Protein AF-A0A7C5RE25-F1 (afdb_monomer_lite)

pLDDT: mean 88.65, std 15.12, range [39.75, 98.5]

Secondary structure (DSSP, 8-state):
--HHHHHHHHHHHHHHHHHHHHHHHHHHHHHHHHHHHHHHHHHHHHHHHHHHHHHH---SSHHHHHHHHHHHHHH-HHHHHHHHHHHHHHHHHHHHHHHHHHHHHHHHHHHHHHHHHHHHHHHHHHHHHHHS---PPP-----

Organism: NCBI:txid1330700

Structure (mmCIF, N/CA/C/O backbone):
data_AF-A0A7C5RE25-F1
#
_entry.id   AF-A0A7C5RE25-F1
#
loop_
_atom_site.group_PDB
_atom_site.id
_atom_site.type_symbol
_atom_site.label_atom_id
_atom_site.label_alt_id
_atom_site.label_comp_id
_atom_site.label_asym_id
_atom_site.label_entity_id
_atom_site.label_seq_id
_atom_site.pdbx_PDB_ins_code
_atom_site.Cartn_x
_atom_site.Cartn_y
_atom_site.Cartn_z
_atom_site.occupancy
_atom_site.B_iso_or_equiv
_atom_site.auth_seq_id
_atom_site.auth_comp_id
_atom_site.auth_asym_id
_atom_site.auth_atom_id
_atom_site.pdbx_PDB_model_num
ATOM 1 N N . MET A 1 1 ? 18.188 -1.068 -45.415 1.00 51.19 1 MET A N 1
ATOM 2 C CA . MET A 1 1 ? 17.653 0.220 -44.913 1.00 51.19 1 MET A CA 1
ATOM 3 C C . MET A 1 1 ? 16.554 0.072 -43.853 1.00 51.19 1 MET A C 1
ATOM 5 O O . MET A 1 1 ? 16.177 1.077 -43.272 1.00 51.19 1 MET A O 1
ATOM 9 N N . THR A 1 2 ? 16.063 -1.136 -43.545 1.00 60.19 2 THR A N 1
ATOM 10 C CA . THR A 1 2 ? 14.938 -1.365 -42.614 1.00 60.19 2 THR A CA 1
ATOM 11 C C . THR A 1 2 ? 15.321 -1.467 -41.126 1.00 60.19 2 THR A C 1
ATOM 13 O O . THR A 1 2 ? 14.578 -1.017 -40.268 1.00 60.19 2 THR A O 1
ATOM 16 N N . LYS A 1 3 ? 16.514 -1.970 -40.791 1.00 65.00 3 LYS A N 1
ATOM 17 C CA . LYS A 1 3 ? 16.892 -2.227 -39.386 1.00 65.00 3 LYS A CA 1
ATOM 18 C C . LYS A 1 3 ? 17.172 -0.965 -38.551 1.00 65.00 3 LYS A C 1
ATOM 20 O O . LYS A 1 3 ? 16.904 -0.946 -37.354 1.00 65.00 3 LYS A O 1
ATOM 25 N N . ASP A 1 4 ? 17.664 0.106 -39.174 1.00 70.81 4 ASP A N 1
ATOM 26 C CA . ASP A 1 4 ? 18.041 1.339 -38.461 1.00 70.81 4 ASP A CA 1
ATOM 27 C C . ASP A 1 4 ? 16.842 2.167 -37.990 1.00 70.81 4 ASP A C 1
ATOM 29 O O . ASP A 1 4 ? 16.926 2.847 -36.966 1.00 70.81 4 ASP A O 1
ATOM 33 N N . TRP A 1 5 ? 15.734 2.156 -38.738 1.00 69.31 5 TRP A N 1
ATOM 34 C CA . TRP A 1 5 ? 14.537 2.903 -38.347 1.00 69.31 5 TRP A CA 1
ATOM 35 C C . TRP A 1 5 ? 13.765 2.165 -37.250 1.00 69.31 5 TRP A C 1
ATOM 37 O O . TRP A 1 5 ? 13.318 2.812 -36.305 1.00 69.31 5 TRP A O 1
ATOM 47 N N . GLU A 1 6 ? 13.694 0.830 -37.314 1.00 74.62 6 GLU A N 1
ATOM 48 C CA . GLU A 1 6 ? 13.135 -0.025 -36.256 1.00 74.62 6 GLU A CA 1
ATOM 49 C C . GLU A 1 6 ? 13.907 0.174 -34.946 1.00 74.62 6 GLU A C 1
ATOM 51 O O . GLU A 1 6 ? 13.317 0.437 -33.898 1.00 74.62 6 GLU A O 1
ATOM 56 N N . PHE A 1 7 ? 15.244 0.190 -35.022 1.00 74.06 7 PHE A N 1
ATOM 57 C CA . PHE A 1 7 ? 16.105 0.427 -33.866 1.00 74.06 7 PHE A CA 1
ATOM 58 C C . PHE A 1 7 ? 15.817 1.763 -33.163 1.00 74.06 7 PHE A C 1
ATOM 60 O O . PHE A 1 7 ? 15.704 1.823 -31.932 1.00 74.06 7 PHE A O 1
ATOM 67 N N . ARG A 1 8 ? 15.685 2.847 -33.938 1.00 78.75 8 ARG A N 1
ATOM 68 C CA . ARG A 1 8 ? 15.388 4.183 -33.399 1.00 78.75 8 ARG A CA 1
ATOM 69 C C . ARG A 1 8 ? 13.978 4.264 -32.829 1.00 78.75 8 ARG A C 1
ATOM 71 O O . ARG A 1 8 ? 13.799 4.863 -31.771 1.00 78.75 8 ARG A O 1
ATOM 78 N N . LEU A 1 9 ? 13.000 3.653 -33.497 1.00 82.06 9 LEU A N 1
ATOM 79 C CA . LEU A 1 9 ? 11.607 3.654 -33.058 1.00 82.06 9 LEU A CA 1
ATOM 80 C C . LEU A 1 9 ? 11.447 2.926 -31.716 1.00 82.06 9 LEU A C 1
ATOM 82 O O . LEU A 1 9 ? 10.812 3.447 -30.801 1.00 82.06 9 LEU A O 1
ATOM 86 N N . ASP A 1 10 ? 12.075 1.761 -31.567 1.00 84.62 10 ASP A N 1
ATOM 87 C CA . ASP A 1 10 ? 12.025 0.996 -30.321 1.00 84.62 10 ASP A CA 1
ATOM 88 C C . ASP A 1 10 ? 12.751 1.714 -29.185 1.00 84.62 10 ASP A C 1
ATOM 90 O O . ASP A 1 10 ? 12.259 1.755 -28.061 1.00 84.62 10 ASP A O 1
ATOM 94 N N . THR A 1 11 ? 13.896 2.339 -29.468 1.00 86.19 11 THR A N 1
ATOM 95 C CA . THR A 1 11 ? 14.616 3.136 -28.465 1.00 86.19 11 THR A CA 1
ATOM 96 C C . THR A 1 11 ? 13.786 4.340 -28.019 1.00 86.19 11 THR A C 1
ATOM 98 O O . THR A 1 11 ? 13.677 4.599 -26.823 1.00 86.19 11 THR A O 1
ATOM 101 N N . ALA A 1 12 ? 13.133 5.035 -28.955 1.00 89.12 12 ALA A N 1
ATOM 102 C CA . ALA A 1 12 ? 12.249 6.153 -28.642 1.00 89.12 12 ALA A CA 1
ATOM 103 C C . ALA A 1 12 ? 11.055 5.724 -27.774 1.00 89.12 12 ALA A C 1
ATOM 105 O O . ALA A 1 12 ? 10.707 6.435 -26.835 1.00 89.12 12 ALA A O 1
ATOM 106 N N . ARG A 1 13 ? 10.468 4.544 -28.026 1.00 91.38 13 ARG A N 1
ATOM 107 C CA . ARG A 1 13 ? 9.395 3.978 -27.187 1.00 91.38 13 ARG A CA 1
ATOM 108 C C . ARG A 1 13 ? 9.867 3.679 -25.765 1.00 91.38 13 ARG A C 1
ATOM 110 O O . ARG A 1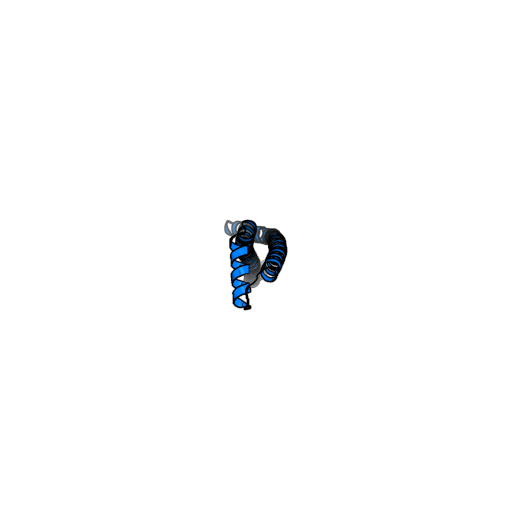 13 ? 9.179 4.041 -24.816 1.00 91.38 13 ARG A O 1
ATOM 117 N N . LEU A 1 14 ? 11.041 3.060 -25.612 1.00 91.81 14 LEU A N 1
ATOM 118 C CA . LEU A 1 14 ? 11.620 2.776 -24.292 1.00 91.81 14 LEU A CA 1
ATOM 119 C C . LEU A 1 14 ? 11.893 4.069 -23.512 1.00 91.81 14 LEU A C 1
ATOM 121 O O . LEU A 1 14 ? 11.577 4.148 -22.328 1.00 91.81 14 LEU A O 1
ATOM 125 N N . VAL A 1 15 ? 12.436 5.093 -24.179 1.00 93.38 15 VAL A N 1
ATOM 126 C CA . VAL A 1 15 ? 12.688 6.410 -23.574 1.00 93.38 15 VAL A CA 1
ATOM 127 C C . VAL A 1 15 ? 11.380 7.107 -23.203 1.00 93.38 15 VAL A C 1
ATOM 129 O O . VAL A 1 15 ? 11.270 7.613 -22.090 1.00 93.38 15 VAL A O 1
ATOM 132 N N . ALA A 1 16 ? 10.377 7.103 -24.085 1.00 95.38 16 ALA A N 1
ATOM 133 C CA . ALA A 1 16 ? 9.066 7.683 -23.798 1.00 95.38 16 ALA A CA 1
ATOM 134 C C . ALA A 1 16 ? 8.444 7.041 -22.551 1.00 95.38 16 ALA A C 1
ATOM 136 O O . ALA A 1 16 ? 8.082 7.746 -21.611 1.00 95.38 16 ALA A O 1
ATOM 137 N N . ARG A 1 17 ? 8.443 5.703 -22.481 1.00 96.81 17 ARG A N 1
ATOM 138 C CA . ARG A 1 17 ? 7.954 4.978 -21.307 1.00 96.81 17 ARG A CA 1
ATOM 139 C C . ARG A 1 17 ? 8.753 5.317 -20.047 1.00 96.81 17 ARG A C 1
ATOM 141 O O . ARG A 1 17 ? 8.167 5.570 -18.998 1.00 96.81 17 ARG A O 1
ATOM 148 N N . LEU A 1 18 ? 10.081 5.385 -20.141 1.00 95.62 18 LEU A N 1
ATOM 149 C CA . LEU A 1 18 ? 10.942 5.757 -19.016 1.00 95.62 18 LEU A CA 1
ATOM 150 C C . LEU A 1 18 ? 10.626 7.164 -18.477 1.00 95.62 18 LEU A C 1
ATOM 152 O O . LEU A 1 18 ? 10.699 7.374 -17.267 1.00 95.62 18 LEU A O 1
ATOM 156 N N . MET A 1 19 ? 10.252 8.102 -19.350 1.00 96.38 19 MET A N 1
ATOM 157 C CA . MET A 1 19 ? 9.875 9.469 -18.977 1.00 96.38 19 MET A CA 1
ATOM 158 C C . MET A 1 19 ? 8.485 9.569 -18.332 1.00 96.38 19 MET A C 1
ATOM 160 O O . MET A 1 19 ? 8.260 10.466 -17.522 1.00 96.38 19 MET A O 1
ATOM 164 N N . GLU A 1 20 ? 7.569 8.648 -18.637 1.00 96.88 20 GLU A N 1
ATOM 165 C CA . GLU A 1 20 ? 6.232 8.585 -18.024 1.00 96.88 20 GLU A CA 1
ATOM 166 C C . GLU A 1 20 ? 6.264 8.040 -16.588 1.00 96.88 20 GLU A C 1
ATOM 168 O O . GLU A 1 20 ? 5.532 8.511 -15.711 1.00 96.88 20 GLU A O 1
ATOM 173 N N . LEU A 1 21 ? 7.121 7.047 -16.327 1.00 97.38 21 LEU A N 1
ATOM 174 C CA . LEU A 1 21 ? 7.147 6.314 -15.056 1.00 97.38 21 LEU A CA 1
ATOM 175 C C . LEU A 1 21 ? 7.310 7.199 -13.805 1.00 97.38 21 LEU A C 1
ATOM 177 O O . LEU A 1 21 ? 6.607 6.942 -12.827 1.00 97.38 21 LEU A O 1
ATOM 181 N N . PRO A 1 22 ? 8.160 8.247 -13.776 1.00 97.62 22 PRO A N 1
ATOM 182 C CA . PRO A 1 22 ? 8.260 9.145 -12.626 1.00 97.62 22 PRO A CA 1
ATOM 183 C C . PRO A 1 22 ? 6.933 9.802 -12.236 1.00 97.62 22 PRO A C 1
ATOM 185 O O . PRO A 1 22 ? 6.650 9.928 -11.044 1.00 97.62 22 PRO A O 1
ATOM 188 N N . ALA A 1 23 ? 6.110 10.194 -13.213 1.00 97.81 23 ALA A N 1
ATOM 189 C CA . ALA A 1 23 ? 4.818 10.818 -12.944 1.00 97.81 23 ALA A CA 1
ATOM 190 C C . ALA A 1 23 ? 3.836 9.813 -12.323 1.00 97.81 23 ALA A C 1
ATOM 192 O O . ALA A 1 23 ? 3.199 10.123 -11.315 1.00 97.81 23 ALA A O 1
ATOM 193 N N . LEU A 1 24 ? 3.781 8.593 -12.868 1.00 97.94 24 LEU A N 1
ATOM 194 C CA . LEU A 1 24 ? 2.940 7.504 -12.357 1.00 97.94 24 LEU A CA 1
ATOM 195 C C . LEU A 1 24 ? 3.352 7.074 -10.939 1.00 97.94 24 LEU A C 1
ATOM 197 O O . LEU A 1 24 ? 2.512 6.978 -10.045 1.00 97.94 24 LEU A O 1
ATOM 201 N N . ILE A 1 25 ? 4.656 6.893 -10.701 1.00 98.25 25 ILE A N 1
ATOM 202 C CA . ILE A 1 25 ? 5.210 6.590 -9.370 1.00 98.25 25 ILE A CA 1
ATOM 203 C C . ILE A 1 25 ? 4.897 7.724 -8.385 1.00 98.25 25 ILE A C 1
ATOM 205 O O . ILE A 1 25 ? 4.569 7.475 -7.220 1.00 98.25 25 ILE A O 1
ATOM 209 N N . GLY A 1 26 ? 4.995 8.976 -8.840 1.00 98.00 26 GLY A N 1
ATOM 210 C CA . GLY A 1 26 ? 4.650 10.153 -8.050 1.00 98.00 26 GLY A CA 1
ATOM 211 C C . GLY A 1 26 ? 3.180 10.168 -7.631 1.00 98.00 26 GLY A C 1
ATOM 212 O O . GLY A 1 26 ? 2.884 10.459 -6.472 1.00 98.00 26 GLY A O 1
ATOM 213 N N . GLU A 1 27 ? 2.269 9.807 -8.535 1.00 98.00 27 GLU A N 1
ATOM 214 C CA . GLU A 1 27 ? 0.838 9.714 -8.234 1.00 98.00 27 GLU A CA 1
ATOM 215 C C . GLU A 1 27 ? 0.542 8.619 -7.207 1.00 98.00 27 GLU A C 1
ATOM 217 O O . GLU A 1 27 ? -0.059 8.898 -6.169 1.00 98.00 27 GLU A O 1
ATOM 222 N N . LEU A 1 28 ? 1.082 7.412 -7.404 1.00 97.94 28 LEU A N 1
ATOM 223 C CA . LEU A 1 28 ? 0.948 6.328 -6.425 1.00 97.94 28 LEU A CA 1
ATOM 224 C C . LEU A 1 28 ? 1.530 6.706 -5.057 1.00 97.94 28 LEU A C 1
ATOM 226 O O . LEU A 1 28 ? 0.974 6.356 -4.018 1.00 97.94 28 LEU A O 1
ATOM 230 N N . SER A 1 29 ? 2.624 7.470 -5.025 1.00 98.06 29 SER A N 1
ATOM 231 C CA . SER A 1 29 ? 3.224 7.945 -3.770 1.00 98.06 29 SER A CA 1
ATOM 232 C C . SER A 1 29 ? 2.318 8.934 -3.028 1.00 98.06 29 SER A C 1
ATOM 234 O O . SER A 1 29 ? 2.202 8.868 -1.797 1.00 98.06 29 SER A O 1
ATOM 236 N N . ARG A 1 30 ? 1.637 9.829 -3.756 1.00 98.38 30 ARG A N 1
ATOM 237 C CA . ARG A 1 30 ? 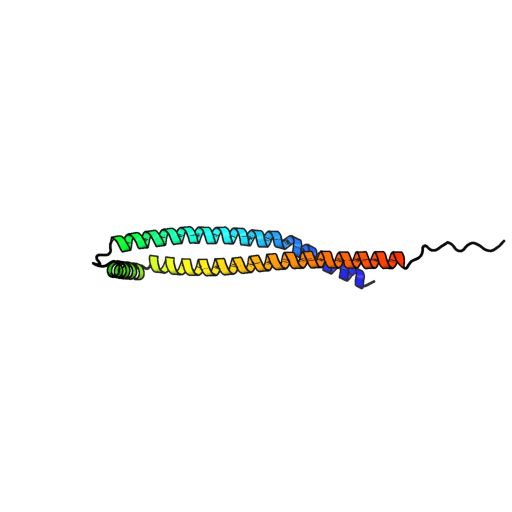0.620 10.726 -3.183 1.00 98.38 30 ARG A CA 1
ATOM 238 C C . ARG A 1 30 ? -0.575 9.937 -2.659 1.00 98.38 30 ARG A C 1
ATOM 240 O O . ARG A 1 30 ? -0.975 10.142 -1.512 1.00 98.38 30 ARG A O 1
ATOM 247 N N . GLN A 1 31 ? -1.078 8.987 -3.443 1.00 98.06 31 GLN A N 1
ATOM 248 C CA . GLN A 1 31 ? -2.186 8.122 -3.048 1.00 98.06 31 GLN A CA 1
ATOM 249 C C . GLN A 1 31 ? -1.856 7.315 -1.785 1.00 98.06 31 GLN A C 1
ATOM 251 O O . GLN A 1 31 ? -2.628 7.324 -0.828 1.00 98.06 31 GLN A O 1
ATOM 256 N N . LEU A 1 32 ? -0.680 6.684 -1.721 1.00 98.31 32 LEU A N 1
ATOM 257 C CA . LEU A 1 32 ? -0.211 5.966 -0.532 1.00 98.31 32 LEU A CA 1
ATOM 258 C C . LEU A 1 32 ? -0.128 6.874 0.696 1.00 98.31 32 LEU A C 1
ATOM 260 O O . LEU A 1 32 ? -0.481 6.460 1.801 1.00 98.31 32 LEU A O 1
ATOM 264 N N . THR A 1 33 ? 0.325 8.116 0.518 1.00 98.38 33 THR A N 1
ATOM 265 C CA . THR A 1 33 ? 0.390 9.096 1.609 1.00 98.38 33 THR A CA 1
ATOM 266 C C . THR A 1 33 ? -1.003 9.411 2.146 1.00 98.38 33 THR A C 1
ATOM 268 O O . THR A 1 33 ? -1.197 9.398 3.365 1.00 98.38 33 THR A O 1
ATOM 271 N N . ALA A 1 34 ? -1.976 9.623 1.256 1.00 98.25 34 ALA A N 1
ATOM 272 C CA . ALA A 1 34 ? -3.367 9.870 1.620 1.00 98.25 34 ALA A CA 1
ATOM 273 C C . ALA A 1 34 ? -4.002 8.660 2.327 1.00 98.25 34 ALA A C 1
ATOM 275 O O . ALA A 1 34 ? -4.530 8.808 3.428 1.00 98.25 34 ALA A O 1
ATOM 276 N N . LEU A 1 35 ? -3.860 7.452 1.769 1.00 98.31 35 LEU A N 1
ATOM 277 C CA . LEU A 1 35 ? -4.391 6.216 2.358 1.00 98.31 35 LEU A CA 1
ATOM 278 C C . LEU A 1 35 ? -3.803 5.942 3.749 1.00 98.31 35 LEU A C 1
ATOM 280 O O . LEU A 1 35 ? -4.526 5.610 4.688 1.00 98.31 35 LEU A O 1
ATOM 284 N N . ARG A 1 36 ? -2.487 6.124 3.919 1.00 98.38 36 ARG A N 1
ATOM 285 C CA . ARG A 1 36 ? -1.822 5.974 5.224 1.00 98.38 36 ARG A CA 1
ATOM 286 C C . ARG A 1 36 ? -2.276 7.040 6.218 1.00 98.38 36 ARG A C 1
ATOM 288 O O . ARG A 1 36 ? -2.384 6.745 7.405 1.00 98.38 36 ARG A O 1
ATOM 295 N N . ALA A 1 37 ? -2.521 8.270 5.767 1.00 98.38 37 ALA A N 1
ATOM 296 C CA . ALA A 1 37 ? -3.056 9.321 6.626 1.00 98.38 37 ALA A CA 1
ATOM 297 C C . ALA A 1 37 ? -4.472 8.986 7.104 1.00 98.38 37 ALA A C 1
ATOM 299 O O . ALA A 1 37 ? -4.723 9.047 8.307 1.00 98.38 37 ALA A O 1
ATOM 300 N N . GLU A 1 38 ? -5.348 8.556 6.195 1.00 97.75 38 GLU A N 1
ATOM 301 C CA . GLU A 1 38 ? -6.704 8.115 6.524 1.00 97.75 38 GLU A CA 1
ATOM 302 C C . GLU A 1 38 ? -6.681 6.950 7.519 1.00 97.75 38 GLU A C 1
ATOM 304 O O . GLU A 1 38 ? -7.317 7.018 8.572 1.00 97.75 38 GLU A O 1
ATOM 309 N N . ARG A 1 39 ? -5.865 5.924 7.246 1.00 97.88 39 ARG A N 1
ATOM 310 C CA . ARG A 1 39 ? -5.702 4.769 8.133 1.00 97.88 39 ARG A CA 1
ATOM 311 C C . ARG A 1 39 ? -5.259 5.184 9.534 1.00 97.88 39 ARG A C 1
ATOM 313 O O . ARG A 1 39 ? -5.859 4.738 10.504 1.00 97.88 39 ARG A O 1
ATOM 320 N N . ARG A 1 40 ? -4.257 6.063 9.665 1.00 98.25 40 ARG A N 1
ATOM 321 C CA . ARG A 1 40 ? -3.794 6.551 10.981 1.00 98.25 40 ARG A CA 1
ATOM 322 C C . ARG A 1 40 ? -4.897 7.265 11.756 1.00 98.25 40 ARG A C 1
ATOM 324 O O . ARG A 1 40 ? -4.999 7.087 12.968 1.00 98.25 40 ARG A O 1
ATOM 331 N N . THR A 1 41 ? -5.696 8.088 11.081 1.00 97.88 41 THR A N 1
ATOM 332 C CA . THR A 1 41 ? -6.834 8.777 11.703 1.00 97.88 41 THR A CA 1
ATOM 333 C C . THR A 1 41 ? -7.865 7.771 12.200 1.00 97.88 41 THR A C 1
ATOM 335 O O . THR A 1 41 ? -8.319 7.860 13.339 1.00 97.88 41 THR A O 1
ATOM 338 N N . LEU A 1 42 ? -8.178 6.770 11.380 1.00 97.25 42 LEU A N 1
ATOM 339 C CA . LEU A 1 42 ? -9.172 5.758 11.707 1.00 97.25 42 LEU A CA 1
ATOM 340 C C . LEU A 1 42 ? -8.700 4.806 12.820 1.00 97.25 42 LEU A C 1
ATOM 342 O O . LEU A 1 42 ? -9.467 4.489 13.722 1.00 97.25 42 LEU A O 1
ATOM 346 N N . GLU A 1 43 ? -7.422 4.423 12.832 1.00 97.56 43 GLU A N 1
ATOM 347 C CA . GLU A 1 43 ? -6.816 3.641 13.919 1.00 97.56 43 GLU A CA 1
ATOM 348 C C . GLU A 1 43 ? -6.854 4.391 15.256 1.00 97.56 43 GLU A C 1
ATOM 350 O O . GLU A 1 43 ? -7.092 3.781 16.298 1.00 97.56 43 GLU A O 1
ATOM 355 N N . ARG A 1 44 ? -6.635 5.714 15.252 1.00 97.75 44 ARG A N 1
ATOM 356 C CA . ARG A 1 44 ? -6.776 6.538 16.465 1.00 97.75 44 ARG A CA 1
ATOM 357 C C . ARG A 1 44 ? -8.219 6.544 16.957 1.00 97.75 44 ARG A C 1
ATOM 359 O O . ARG A 1 44 ? -8.448 6.244 18.125 1.00 97.75 44 ARG A O 1
ATOM 366 N N . ALA A 1 45 ? -9.177 6.787 16.064 1.00 96.25 45 ALA A N 1
ATOM 367 C CA . ALA A 1 45 ? -10.598 6.759 16.403 1.00 96.25 45 ALA A CA 1
ATOM 368 C C . ALA A 1 45 ? -11.035 5.390 16.958 1.00 96.25 45 ALA A C 1
ATOM 370 O O . ALA A 1 45 ? -11.767 5.325 17.948 1.00 96.25 45 ALA A O 1
ATOM 371 N N . ALA A 1 46 ? -10.533 4.295 16.379 1.00 95.19 46 ALA A N 1
ATOM 372 C CA . ALA A 1 46 ? -10.800 2.944 16.857 1.00 95.19 46 ALA A CA 1
ATOM 373 C C . ALA A 1 46 ? -10.223 2.713 18.264 1.00 95.19 46 ALA A C 1
ATOM 375 O O . ALA A 1 46 ? -10.917 2.197 19.139 1.00 95.19 46 ALA A O 1
ATOM 376 N N . LYS A 1 47 ? -8.980 3.142 18.519 1.00 96.00 47 LYS A N 1
ATOM 377 C CA . LYS A 1 47 ? -8.356 3.044 19.851 1.00 96.00 47 LYS A CA 1
ATOM 378 C C . LYS A 1 47 ? -9.124 3.833 20.905 1.00 96.00 47 LYS A C 1
ATOM 380 O O . LYS A 1 47 ? -9.327 3.337 22.007 1.00 96.00 47 LYS A O 1
ATOM 385 N N . GLU A 1 48 ? -9.577 5.035 20.570 1.00 96.12 48 GLU A N 1
ATOM 386 C CA . GLU A 1 48 ? -10.384 5.851 21.476 1.00 96.12 48 GLU A CA 1
ATOM 387 C C . GLU A 1 48 ? -11.753 5.224 21.757 1.00 96.12 48 GLU A C 1
ATOM 389 O O . GLU A 1 48 ? -12.201 5.215 22.903 1.00 96.12 48 GLU A O 1
ATOM 394 N N . ALA A 1 49 ? -12.419 4.679 20.736 1.00 94.81 49 ALA A N 1
ATOM 395 C CA . ALA A 1 49 ? -13.691 3.985 20.920 1.00 94.81 49 ALA A CA 1
ATOM 396 C C . ALA A 1 49 ? -13.521 2.741 21.800 1.00 94.81 49 ALA A C 1
ATOM 398 O O . ALA A 1 49 ? -14.322 2.525 22.710 1.00 94.81 49 ALA A O 1
ATOM 399 N N . TRP A 1 50 ? -12.442 1.985 21.586 1.00 95.44 50 TRP A N 1
ATOM 400 C CA . TRP A 1 50 ? -12.088 0.850 22.428 1.00 95.44 50 TRP A CA 1
ATOM 401 C C . TRP A 1 50 ? -11.821 1.260 23.874 1.00 95.44 50 TRP A C 1
ATOM 403 O O . TRP A 1 50 ? -12.408 0.681 24.782 1.00 95.44 50 TRP A O 1
ATOM 413 N N . ALA A 1 51 ? -11.022 2.304 24.100 1.00 95.50 51 ALA A N 1
ATOM 414 C CA . ALA A 1 51 ? -10.737 2.799 25.443 1.00 95.50 51 ALA A CA 1
ATOM 415 C C . ALA A 1 51 ? -12.016 3.232 26.177 1.00 95.50 51 ALA A C 1
ATOM 417 O O . ALA A 1 51 ? -12.196 2.899 27.346 1.00 95.50 51 ALA A O 1
ATOM 418 N N . ARG A 1 52 ? -12.937 3.924 25.488 1.00 95.06 52 ARG A N 1
ATOM 419 C CA . ARG A 1 52 ? -14.237 4.307 26.063 1.00 95.06 52 ARG A CA 1
ATOM 420 C C . ARG A 1 52 ? -15.087 3.093 26.430 1.00 95.06 52 ARG A C 1
ATOM 422 O O . ARG A 1 52 ? -15.637 3.062 27.525 1.00 95.06 52 ARG A O 1
ATOM 429 N N . ALA A 1 53 ? -15.177 2.100 25.547 1.00 95.00 53 ALA A N 1
ATOM 430 C CA . ALA A 1 53 ? -15.935 0.879 25.816 1.00 95.00 53 ALA A CA 1
ATOM 431 C C . ALA A 1 53 ? -15.329 0.076 26.977 1.00 95.00 53 ALA A C 1
ATOM 433 O O . ALA A 1 53 ? -16.051 -0.370 27.861 1.00 95.00 53 ALA A O 1
ATOM 434 N N . TYR A 1 54 ? -14.001 -0.043 27.013 1.00 94.81 54 TYR A N 1
ATOM 435 C CA . TYR A 1 54 ? -13.279 -0.740 28.073 1.00 94.81 54 TYR A CA 1
ATOM 436 C C . TYR A 1 54 ? -13.451 -0.074 29.443 1.00 94.81 54 TYR A C 1
ATOM 438 O O . TYR A 1 54 ? -13.632 -0.761 30.443 1.00 94.81 54 TYR A O 1
ATOM 446 N N . LEU A 1 55 ? -13.438 1.262 29.500 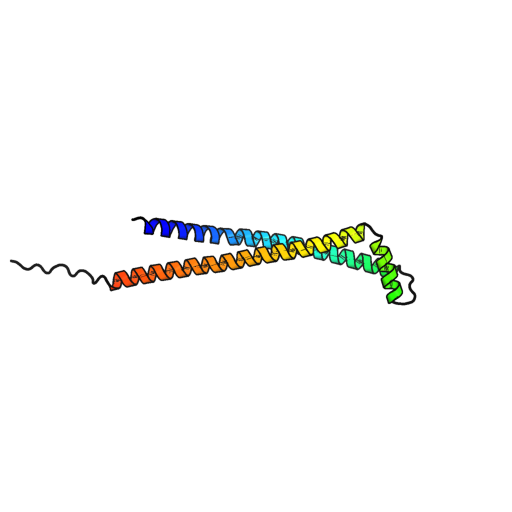1.00 94.69 55 LEU A N 1
ATOM 447 C CA . LEU A 1 55 ? -13.689 2.006 30.739 1.00 94.69 55 LEU A CA 1
ATOM 448 C C . LEU A 1 55 ? -15.145 1.909 31.216 1.00 94.69 55 LEU A C 1
ATOM 450 O O . LEU A 1 55 ? -15.393 2.029 32.413 1.00 94.69 55 LEU A O 1
ATOM 454 N N . ALA A 1 56 ? -16.097 1.714 30.301 1.00 93.56 56 ALA A N 1
ATOM 455 C CA . ALA A 1 56 ? -17.510 1.554 30.635 1.00 93.56 56 ALA A CA 1
ATOM 456 C C . ALA A 1 56 ? -17.869 0.126 31.094 1.00 93.56 56 ALA A C 1
ATOM 458 O O . ALA A 1 56 ? -18.876 -0.050 31.783 1.00 93.56 56 ALA A O 1
ATOM 459 N N . ALA A 1 57 ? -17.058 -0.871 30.724 1.00 95.44 57 ALA A N 1
ATOM 460 C CA . ALA A 1 57 ? -17.276 -2.274 31.056 1.00 95.44 57 ALA A CA 1
ATOM 461 C C . ALA A 1 57 ? -17.216 -2.533 32.572 1.00 95.44 57 ALA A C 1
ATOM 463 O O . ALA A 1 57 ? -16.364 -1.996 33.286 1.00 95.44 57 ALA A O 1
ATOM 464 N N . GLN A 1 58 ? -18.113 -3.388 33.058 1.00 93.38 58 GLN A N 1
ATOM 465 C CA . GLN A 1 58 ? -18.319 -3.685 34.478 1.00 93.38 58 GLN A CA 1
ATOM 466 C C . GLN A 1 58 ? -17.727 -5.037 34.910 1.00 93.38 58 GLN A C 1
ATOM 468 O O . GLN A 1 58 ? -17.842 -5.406 36.081 1.00 93.38 58 GLN A O 1
ATOM 473 N N . GLY A 1 59 ? -17.070 -5.764 33.999 1.00 89.25 59 GLY A N 1
ATOM 474 C CA . GLY A 1 59 ? -16.353 -7.007 34.297 1.00 89.25 59 GLY A CA 1
ATOM 475 C C . GLY A 1 59 ? -15.459 -6.930 35.545 1.00 89.25 59 GLY A C 1
ATOM 476 O O . GLY A 1 59 ? -14.836 -5.901 35.845 1.00 89.25 59 GLY A O 1
ATOM 477 N N . ARG A 1 60 ? -15.402 -8.030 36.299 1.00 88.31 60 ARG A N 1
ATOM 478 C CA . ARG A 1 60 ? -14.635 -8.136 37.549 1.00 88.31 60 ARG A CA 1
ATOM 479 C C . ARG A 1 60 ? -13.176 -8.479 37.273 1.00 88.31 60 ARG A C 1
ATOM 481 O O . ARG A 1 60 ? -12.306 -8.015 38.008 1.00 88.31 60 ARG A O 1
ATOM 488 N N . SER A 1 61 ? -12.911 -9.242 36.213 1.00 94.88 61 SER A N 1
ATOM 489 C CA . SER A 1 61 ? -11.563 -9.471 35.684 1.00 94.88 61 SER A CA 1
ATOM 490 C C . SER A 1 61 ? -11.260 -8.580 34.474 1.00 94.88 61 SER A C 1
ATOM 492 O O . SER A 1 61 ? -12.147 -7.960 33.880 1.00 94.88 61 SER A O 1
ATOM 494 N N . LYS A 1 62 ? -9.980 -8.521 34.095 1.00 93.81 62 LYS A N 1
ATOM 495 C CA . LYS A 1 62 ? -9.549 -7.850 32.866 1.00 93.81 62 LYS A CA 1
ATOM 496 C C . LYS A 1 62 ? -10.175 -8.511 31.635 1.00 93.81 62 LYS A C 1
ATOM 498 O O . LYS A 1 62 ? -10.724 -7.800 30.800 1.00 93.81 62 LYS A O 1
ATOM 503 N N . GLU A 1 63 ? -10.138 -9.840 31.544 1.00 94.62 63 GLU A N 1
ATOM 504 C CA . GLU A 1 63 ? -10.719 -10.577 30.415 1.00 94.62 63 GLU A CA 1
ATOM 505 C C . GLU A 1 63 ? -12.230 -10.343 30.304 1.00 94.62 63 GLU A C 1
ATOM 507 O O . GLU A 1 63 ? -12.742 -10.142 29.205 1.00 94.62 63 GLU A O 1
ATOM 512 N N . GLU A 1 64 ? -12.943 -10.305 31.434 1.00 94.12 64 GLU A N 1
ATOM 513 C CA . GLU A 1 64 ? -14.382 -10.019 31.455 1.00 94.12 64 GLU A CA 1
ATOM 514 C C . GLU A 1 64 ? -14.688 -8.610 30.929 1.00 94.12 64 GLU A C 1
ATOM 516 O O . GLU A 1 64 ? -15.603 -8.441 30.123 1.00 94.12 64 GLU A O 1
ATOM 521 N N . ARG A 1 65 ? -13.895 -7.601 31.322 1.00 93.50 65 ARG A N 1
ATOM 522 C CA . ARG A 1 65 ? -14.049 -6.229 30.807 1.00 93.50 65 ARG A CA 1
ATOM 523 C C . ARG A 1 65 ? -13.747 -6.128 29.320 1.00 93.50 65 ARG A C 1
ATOM 525 O O . ARG A 1 65 ? -14.464 -5.438 28.601 1.00 93.50 65 ARG A O 1
ATOM 532 N N . GLU A 1 66 ? -12.694 -6.796 28.852 1.00 94.88 66 GLU A N 1
ATOM 533 C CA . GLU A 1 66 ? -12.348 -6.822 27.427 1.00 94.88 66 GLU A CA 1
ATOM 534 C C . GLU A 1 66 ? -13.464 -7.472 26.604 1.00 94.88 66 GLU A C 1
ATOM 536 O O . GLU A 1 66 ? -13.871 -6.912 25.585 1.00 94.88 66 GLU A O 1
ATOM 541 N N . ALA A 1 67 ? -14.001 -8.605 27.063 1.00 95.00 67 ALA A N 1
ATOM 542 C CA . ALA A 1 67 ? -15.094 -9.303 26.395 1.00 95.00 67 ALA A CA 1
ATOM 543 C C . ALA A 1 67 ? -16.375 -8.455 26.336 1.00 95.00 67 ALA A C 1
ATOM 545 O O . ALA A 1 67 ? -16.989 -8.342 25.274 1.00 95.00 67 ALA A O 1
ATOM 546 N N . GLU A 1 68 ? -16.754 -7.815 27.444 1.00 95.31 68 GLU A N 1
ATOM 547 C CA . GLU A 1 68 ? -17.930 -6.941 27.510 1.00 95.31 68 GLU A CA 1
ATOM 548 C C . GLU A 1 68 ? -17.777 -5.710 26.601 1.00 95.31 68 GLU A C 1
ATOM 550 O O . GLU A 1 68 ? -18.676 -5.390 25.818 1.00 95.31 68 GLU A O 1
ATOM 555 N N . ALA A 1 69 ? -16.609 -5.061 26.626 1.00 94.88 69 ALA A N 1
ATOM 556 C CA . ALA A 1 69 ? -16.305 -3.925 25.762 1.00 94.88 69 ALA A CA 1
ATOM 557 C C . ALA A 1 69 ? -16.346 -4.305 24.275 1.00 94.88 69 ALA A C 1
ATOM 559 O O . ALA A 1 69 ? -16.930 -3.586 23.460 1.00 94.88 69 ALA A O 1
ATOM 560 N N . LEU A 1 70 ? -15.757 -5.449 23.914 1.00 94.06 70 LEU A N 1
ATOM 561 C CA . LEU A 1 70 ? -15.780 -5.965 22.547 1.00 94.06 70 LEU A CA 1
ATOM 562 C C . LEU A 1 70 ? -17.199 -6.300 22.092 1.00 94.06 70 LEU A C 1
ATOM 564 O O . LEU A 1 70 ? -17.557 -5.952 20.968 1.00 94.06 70 LEU A O 1
ATOM 568 N N . ALA A 1 71 ? -18.019 -6.917 22.945 1.00 94.50 71 ALA A N 1
ATOM 569 C CA . ALA A 1 71 ? -19.413 -7.215 22.627 1.00 94.50 71 ALA A CA 1
ATOM 570 C C . ALA A 1 71 ? -20.221 -5.931 22.366 1.00 94.50 71 ALA A C 1
ATOM 572 O O . ALA A 1 71 ? -20.936 -5.840 21.363 1.00 94.50 71 ALA A O 1
ATOM 573 N N . GLY A 1 72 ? -20.051 -4.908 23.211 1.00 93.62 72 GLY A N 1
ATOM 574 C CA . GLY A 1 72 ? -20.697 -3.605 23.034 1.00 93.62 72 GLY A CA 1
ATOM 575 C C . GLY A 1 72 ? -20.266 -2.895 21.746 1.00 93.62 72 GLY A C 1
ATOM 576 O O . GLY A 1 72 ? -21.100 -2.374 21.002 1.00 93.62 72 GLY A O 1
ATOM 577 N N . LEU A 1 73 ? -18.971 -2.924 21.426 1.00 94.38 73 LEU A N 1
ATOM 578 C CA . LEU A 1 73 ? -18.455 -2.368 20.174 1.00 94.38 73 LEU A CA 1
ATOM 579 C C . LEU A 1 73 ? -18.934 -3.155 18.954 1.00 94.38 73 LEU A C 1
ATOM 581 O O . LEU A 1 73 ? -19.328 -2.551 17.964 1.00 94.38 73 LEU A O 1
ATOM 585 N N . ALA A 1 74 ? -18.953 -4.486 19.010 1.00 91.75 74 ALA A N 1
ATOM 586 C CA . ALA A 1 74 ? -19.407 -5.323 17.903 1.00 91.75 74 ALA A CA 1
ATOM 587 C C . ALA A 1 74 ? -20.877 -5.055 17.532 1.00 91.75 74 ALA A C 1
ATOM 589 O O . ALA A 1 74 ? -21.237 -5.096 16.351 1.00 91.75 74 ALA A O 1
ATOM 590 N N . ALA A 1 75 ? -21.713 -4.711 18.517 1.00 92.38 75 ALA A N 1
ATOM 591 C CA . ALA A 1 75 ? -23.090 -4.290 18.280 1.00 92.38 75 ALA A CA 1
ATOM 592 C C . ALA A 1 75 ? -23.183 -2.926 17.563 1.00 92.38 75 ALA A C 1
ATOM 594 O O . ALA A 1 75 ? -24.121 -2.696 16.792 1.00 92.38 75 ALA A O 1
ATOM 595 N N . SER A 1 76 ? -22.193 -2.041 17.742 1.00 94.69 76 SER A N 1
ATOM 596 C CA . SER A 1 76 ? -22.163 -0.712 17.125 1.00 94.69 7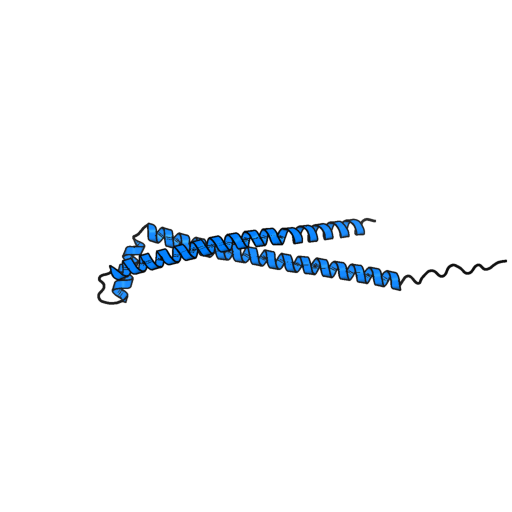6 SER A CA 1
ATOM 597 C C . SER A 1 76 ? -21.994 -0.782 15.596 1.00 94.69 76 SER A C 1
ATOM 599 O O . SER A 1 76 ? -21.001 -1.320 15.089 1.00 94.69 76 SER A O 1
ATOM 601 N N . PRO A 1 77 ? -22.929 -0.206 14.812 1.00 94.19 77 PRO A N 1
ATOM 602 C CA . PRO A 1 77 ? -22.779 -0.087 13.360 1.00 94.19 77 PRO A CA 1
ATOM 603 C C . PRO A 1 77 ? -21.559 0.745 12.948 1.00 94.19 77 PRO A C 1
ATOM 605 O O . PRO A 1 77 ? -20.947 0.475 11.916 1.00 94.19 77 PRO A O 1
ATOM 608 N N . ASP A 1 78 ? -21.193 1.748 13.744 1.00 93.38 78 ASP A N 1
ATOM 609 C CA . ASP A 1 78 ? -20.072 2.639 13.434 1.00 93.38 78 ASP A CA 1
ATOM 610 C C . ASP A 1 78 ? -18.734 1.941 13.648 1.00 93.38 78 ASP A C 1
ATOM 612 O O . ASP A 1 78 ? -17.828 2.074 12.826 1.00 93.38 78 ASP A O 1
ATOM 616 N N . TRP A 1 79 ? -18.639 1.114 14.691 1.00 93.94 79 TRP A N 1
ATOM 617 C CA . TRP A 1 79 ? -17.480 0.254 14.907 1.00 93.94 79 TRP A CA 1
ATOM 618 C C . TRP A 1 79 ? -17.286 -0.730 13.751 1.00 93.94 79 TRP A C 1
ATOM 620 O O . TRP A 1 79 ? -16.189 -0.827 13.205 1.00 93.94 79 TRP A O 1
ATOM 630 N N . ARG A 1 80 ? -18.358 -1.407 13.316 1.00 94.44 80 ARG A N 1
ATOM 631 C CA . ARG A 1 80 ? -18.302 -2.331 12.172 1.00 94.44 80 ARG A CA 1
ATOM 632 C C . ARG A 1 80 ? -17.873 -1.633 10.883 1.00 94.44 80 ARG A C 1
ATOM 634 O O . ARG A 1 80 ? -17.015 -2.147 10.171 1.00 94.44 80 ARG A O 1
ATOM 641 N N . ARG A 1 81 ? -18.419 -0.444 10.599 1.00 95.88 81 ARG A N 1
ATOM 642 C CA . ARG A 1 81 ? -18.018 0.369 9.436 1.00 95.88 81 ARG A CA 1
ATOM 643 C C . ARG A 1 81 ? -16.550 0.781 9.501 1.00 95.88 81 ARG A C 1
ATOM 645 O O . ARG A 1 81 ? -15.853 0.717 8.493 1.00 95.88 81 ARG A O 1
ATOM 652 N N . MET A 1 82 ? -16.076 1.166 10.680 1.00 95.94 82 MET A N 1
ATOM 653 C CA . MET A 1 82 ? -14.684 1.536 10.909 1.00 95.94 82 MET A CA 1
ATOM 654 C C . MET A 1 82 ? -13.729 0.353 10.715 1.00 95.94 82 MET A C 1
ATOM 656 O O . MET A 1 82 ? -12.730 0.508 10.018 1.00 95.94 82 MET A O 1
ATOM 660 N N . GLN A 1 83 ? -14.048 -0.830 11.246 1.00 95.75 83 GLN A N 1
ATOM 661 C CA . GLN A 1 83 ? -13.237 -2.036 11.032 1.00 95.75 83 GLN A CA 1
ATOM 662 C C . GLN A 1 83 ? -13.193 -2.436 9.553 1.00 95.75 83 GLN A C 1
ATOM 664 O O . GLN A 1 83 ? -12.110 -2.589 8.992 1.00 95.75 83 GLN A O 1
ATOM 669 N N . ALA A 1 84 ? -14.347 -2.468 8.879 1.00 96.88 84 ALA A N 1
ATOM 670 C CA . ALA A 1 84 ? -14.404 -2.747 7.445 1.00 96.88 84 ALA A CA 1
ATOM 671 C C . ALA A 1 84 ? -13.581 -1.737 6.625 1.00 96.88 84 ALA A C 1
ATOM 673 O O . ALA A 1 84 ? -12.891 -2.104 5.675 1.00 96.88 84 ALA A O 1
ATOM 674 N N . ARG A 1 85 ? -13.610 -0.450 6.997 1.00 97.69 85 ARG A N 1
ATOM 675 C CA . ARG A 1 85 ? -12.804 0.571 6.322 1.00 97.69 85 ARG A CA 1
ATOM 676 C C . ARG A 1 85 ? -11.306 0.404 6.596 1.00 97.69 85 ARG A C 1
ATOM 678 O O . ARG A 1 85 ? -10.519 0.619 5.679 1.00 97.69 85 ARG A O 1
ATOM 685 N N . LEU A 1 86 ? -10.897 -0.003 7.800 1.00 97.81 86 LEU A N 1
ATOM 686 C CA . LEU A 1 86 ? -9.495 -0.319 8.103 1.00 97.81 86 LEU A CA 1
ATOM 687 C C . LEU A 1 86 ? -8.977 -1.483 7.249 1.00 97.81 86 LEU A C 1
ATOM 689 O O . LEU A 1 86 ? -7.884 -1.380 6.694 1.00 97.81 86 LEU A O 1
ATOM 693 N N . GLU A 1 87 ? -9.772 -2.541 7.085 1.00 97.94 87 GLU A N 1
ATOM 694 C CA . GLU A 1 87 ? -9.442 -3.676 6.212 1.00 97.94 87 GLU A CA 1
ATOM 695 C C . GLU A 1 87 ? -9.322 -3.246 4.743 1.00 97.94 87 GLU A C 1
ATOM 697 O O . GLU A 1 87 ? -8.338 -3.561 4.073 1.00 97.94 87 GLU A O 1
ATOM 702 N N . GLN A 1 88 ? -10.277 -2.448 4.253 1.00 98.31 88 GLN A N 1
ATOM 703 C CA . GLN A 1 88 ? -10.222 -1.881 2.902 1.00 98.31 88 GLN A CA 1
ATOM 704 C C . GLN A 1 88 ? -8.976 -1.016 2.689 1.00 98.31 88 GLN A C 1
ATOM 706 O O . GLN A 1 88 ? -8.342 -1.097 1.638 1.00 98.31 88 GLN A O 1
ATOM 711 N N . LEU A 1 89 ? -8.619 -0.185 3.671 1.00 98.38 89 LEU A N 1
ATOM 712 C CA . LEU A 1 89 ? -7.428 0.658 3.606 1.00 98.38 89 LEU A CA 1
ATOM 713 C C . LEU A 1 89 ? -6.148 -0.175 3.607 1.00 98.38 89 LEU A C 1
ATOM 715 O O . LEU A 1 89 ? -5.224 0.171 2.877 1.00 98.38 89 LEU A O 1
ATOM 719 N N . ALA A 1 90 ? -6.086 -1.263 4.377 1.00 98.06 90 ALA A N 1
ATOM 720 C CA . ALA A 1 90 ? -4.949 -2.180 4.352 1.00 98.06 90 ALA A CA 1
ATOM 721 C C . ALA A 1 90 ? -4.767 -2.790 2.953 1.00 98.06 90 ALA A C 1
ATOM 723 O O . ALA A 1 90 ? -3.716 -2.605 2.344 1.00 98.06 90 ALA A O 1
ATOM 724 N N . ALA A 1 91 ? -5.826 -3.379 2.389 1.00 98.38 91 ALA A N 1
ATOM 725 C CA . ALA A 1 91 ? -5.785 -3.956 1.046 1.00 98.38 91 ALA A CA 1
ATOM 726 C C . ALA A 1 91 ? -5.440 -2.918 -0.041 1.00 98.38 91 ALA A C 1
ATOM 728 O O . ALA A 1 91 ? -4.668 -3.198 -0.958 1.00 98.38 91 ALA A O 1
ATOM 729 N N . ALA A 1 92 ? -5.983 -1.700 0.060 1.00 98.25 92 ALA A N 1
ATOM 730 C CA . ALA A 1 92 ? -5.687 -0.620 -0.879 1.00 98.25 92 ALA A CA 1
ATOM 731 C C . ALA A 1 92 ? -4.228 -0.143 -0.786 1.00 98.25 92 ALA A C 1
ATOM 733 O O . ALA A 1 92 ? -3.616 0.142 -1.815 1.00 98.25 92 ALA A O 1
ATOM 734 N N . ILE A 1 93 ? -3.669 -0.063 0.427 1.00 98.44 93 ILE A N 1
ATOM 735 C CA . ILE A 1 93 ? -2.259 0.280 0.644 1.00 98.44 93 ILE A CA 1
ATOM 736 C C . ILE A 1 93 ? -1.359 -0.801 0.054 1.00 98.44 93 ILE A C 1
ATOM 738 O O . ILE A 1 93 ? -0.435 -0.457 -0.678 1.00 98.44 93 ILE A O 1
ATOM 742 N N . ASP A 1 94 ? -1.635 -2.075 0.329 1.00 98.50 94 ASP A N 1
ATOM 743 C CA . ASP A 1 94 ? -0.822 -3.190 -0.167 1.00 98.50 94 ASP A CA 1
ATOM 744 C C . ASP A 1 94 ? -0.835 -3.238 -1.697 1.00 98.50 94 ASP A C 1
ATOM 746 O O . ASP A 1 94 ? 0.217 -3.334 -2.331 1.00 98.50 94 ASP A O 1
ATOM 750 N N . LYS A 1 95 ? -2.013 -3.058 -2.306 1.00 98.25 95 LYS A N 1
ATOM 751 C CA . LYS A 1 95 ? -2.156 -2.967 -3.761 1.00 98.25 95 LYS A CA 1
ATOM 752 C C . LYS A 1 95 ? -1.346 -1.806 -4.346 1.00 98.25 95 LYS A C 1
ATOM 754 O O . LYS A 1 95 ? -0.539 -2.021 -5.245 1.00 98.25 95 LYS A O 1
ATOM 759 N N . ALA A 1 96 ? -1.533 -0.588 -3.834 1.00 98.00 96 ALA A N 1
ATOM 760 C CA . ALA A 1 96 ? -0.838 0.594 -4.348 1.00 98.00 96 ALA A CA 1
ATOM 761 C C . ALA A 1 96 ? 0.686 0.519 -4.132 1.00 98.00 96 ALA A C 1
ATOM 763 O O . ALA A 1 96 ? 1.462 1.017 -4.948 1.00 98.00 96 ALA A O 1
ATOM 764 N N . GLN A 1 97 ? 1.128 -0.120 -3.046 1.00 98.44 97 GLN A N 1
ATOM 765 C CA . GLN A 1 97 ? 2.538 -0.377 -2.774 1.00 98.44 97 GLN A CA 1
ATOM 766 C C . GLN A 1 97 ? 3.120 -1.368 -3.792 1.00 98.44 97 GLN A C 1
ATOM 768 O O . GLN A 1 97 ? 4.161 -1.075 -4.377 1.00 98.44 97 GLN A O 1
ATOM 773 N N . GLY A 1 98 ? 2.422 -2.474 -4.068 1.00 98.44 98 GLY A N 1
ATOM 774 C CA . GLY A 1 98 ? 2.831 -3.445 -5.086 1.00 98.44 98 GLY A CA 1
ATOM 775 C C . GLY A 1 98 ? 2.883 -2.847 -6.496 1.00 98.44 98 GLY A C 1
ATOM 776 O O . GLY A 1 98 ? 3.850 -3.058 -7.223 1.00 98.44 98 GLY A O 1
ATOM 777 N N . GLU A 1 99 ? 1.8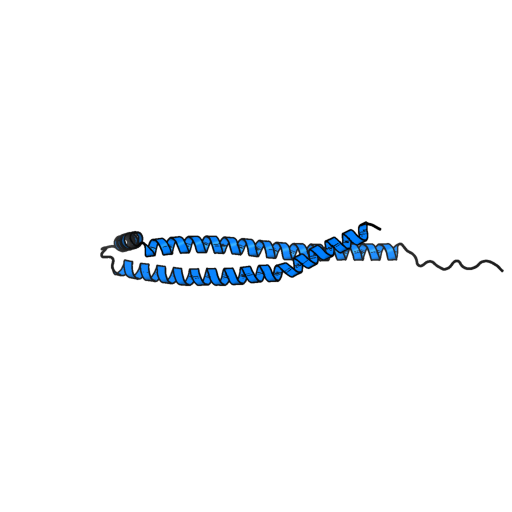95 -2.029 -6.871 1.00 98.44 99 GLU A N 1
ATOM 778 C CA . GLU A 1 99 ? 1.901 -1.296 -8.146 1.00 98.44 99 GLU A CA 1
ATOM 779 C C . GLU A 1 99 ? 3.095 -0.337 -8.240 1.00 98.44 99 GLU A C 1
ATOM 781 O O . GLU A 1 99 ? 3.789 -0.295 -9.256 1.00 98.44 99 GLU A O 1
ATOM 786 N N . LYS A 1 100 ? 3.386 0.401 -7.163 1.00 98.25 100 LYS A N 1
ATOM 787 C CA . LYS A 1 100 ? 4.526 1.321 -7.116 1.00 98.25 100 LYS A CA 1
ATOM 788 C C . LYS A 1 100 ? 5.853 0.579 -7.276 1.00 98.25 100 LYS A C 1
ATOM 790 O O . LYS A 1 100 ? 6.710 1.031 -8.032 1.00 98.25 100 LYS A O 1
ATOM 795 N N . GLU A 1 101 ? 6.023 -0.540 -6.582 1.00 98.44 101 GLU A N 1
ATOM 796 C CA . GLU A 1 101 ? 7.220 -1.380 -6.685 1.00 98.44 101 GLU A CA 1
ATOM 797 C C . GLU A 1 101 ? 7.382 -1.942 -8.099 1.00 98.44 101 GLU A C 1
ATOM 799 O O . GLU A 1 101 ? 8.474 -1.866 -8.664 1.00 98.44 101 GLU A O 1
ATOM 804 N N . ALA A 1 102 ? 6.296 -2.408 -8.721 1.00 98.38 102 ALA A N 1
ATOM 805 C CA . ALA A 1 102 ? 6.313 -2.868 -10.106 1.00 98.38 102 ALA A CA 1
ATOM 806 C C . ALA A 1 102 ? 6.781 -1.768 -11.075 1.00 98.38 102 ALA A C 1
ATOM 808 O O . ALA A 1 102 ? 7.657 -2.022 -11.902 1.00 98.38 102 ALA A O 1
ATOM 809 N N . LEU A 1 103 ? 6.281 -0.534 -10.935 1.00 98.25 103 LEU A N 1
ATOM 810 C CA . LEU A 1 103 ? 6.729 0.595 -11.760 1.00 98.25 103 LEU A CA 1
ATOM 811 C C . LEU A 1 103 ? 8.192 0.981 -11.490 1.00 98.25 103 LEU A C 1
ATOM 813 O O . LEU A 1 103 ? 8.914 1.364 -12.411 1.00 98.25 103 LEU A O 1
ATOM 817 N N . GLU A 1 104 ? 8.667 0.882 -10.247 1.00 98.00 104 GLU A N 1
ATOM 818 C CA . GLU A 1 104 ? 10.079 1.116 -9.919 1.00 98.00 104 GLU A CA 1
ATOM 819 C C . GLU A 1 104 ? 10.997 0.048 -10.526 1.00 98.00 104 GLU A C 1
ATOM 821 O O . GLU A 1 104 ? 12.080 0.377 -11.024 1.00 98.00 104 GLU A O 1
ATOM 826 N N . HIS A 1 105 ? 10.568 -1.214 -10.512 1.00 98.31 105 HIS A N 1
ATOM 827 C CA . HIS A 1 105 ? 11.261 -2.309 -11.182 1.00 98.31 105 HIS A CA 1
ATOM 828 C C . HIS A 1 105 ? 11.266 -2.123 -12.700 1.00 98.31 105 HIS A C 1
ATOM 830 O O . HIS A 1 105 ? 12.334 -2.217 -13.307 1.00 98.31 105 HIS A O 1
ATOM 836 N N . GLU A 1 106 ? 10.124 -1.771 -13.296 1.00 97.75 106 GLU A N 1
ATOM 837 C CA . GLU A 1 106 ? 10.012 -1.436 -14.719 1.00 97.75 106 GLU A CA 1
ATOM 838 C C . GLU A 1 106 ? 10.986 -0.309 -15.087 1.00 97.75 106 GLU A C 1
ATOM 840 O O . GLU A 1 106 ? 11.779 -0.445 -16.018 1.00 97.75 106 GLU A O 1
ATOM 845 N N . ARG A 1 107 ? 11.017 0.773 -14.299 1.00 97.50 107 ARG A N 1
ATOM 846 C CA . ARG A 1 107 ? 11.912 1.916 -14.527 1.00 97.50 107 ARG A CA 1
ATOM 847 C C . ARG A 1 107 ? 13.380 1.499 -14.541 1.00 97.50 107 ARG A C 1
ATOM 849 O O . ARG A 1 107 ? 14.135 1.928 -15.413 1.00 97.50 107 ARG A O 1
ATOM 856 N N . LYS A 1 108 ? 13.796 0.676 -13.571 1.00 97.19 108 LYS A N 1
ATOM 857 C CA . LYS A 1 108 ? 15.172 0.157 -13.486 1.00 97.19 108 LYS A CA 1
ATOM 858 C C . LYS A 1 108 ? 15.501 -0.739 -14.680 1.00 97.19 108 LYS A C 1
ATOM 860 O O . LYS A 1 108 ? 16.581 -0.599 -15.250 1.00 97.19 108 LYS A O 1
ATOM 865 N N . ALA A 1 109 ? 14.574 -1.611 -15.072 1.00 96.62 109 ALA A N 1
ATOM 866 C CA . ALA A 1 109 ? 14.747 -2.508 -16.209 1.00 96.62 109 ALA A CA 1
ATOM 867 C C . ALA A 1 109 ? 14.883 -1.735 -17.530 1.00 96.62 109 ALA A C 1
ATOM 869 O O . ALA A 1 109 ? 15.812 -1.991 -18.292 1.00 96.62 109 ALA A O 1
ATOM 870 N N . LEU A 1 110 ? 14.023 -0.740 -17.770 1.00 96.00 110 LEU A N 1
ATOM 871 C CA . LEU A 1 110 ? 14.079 0.104 -18.967 1.00 96.00 110 LEU A CA 1
ATOM 872 C C . LEU A 1 110 ? 15.375 0.909 -19.043 1.00 96.00 110 LEU A C 1
ATOM 874 O O . LEU A 1 110 ? 16.003 0.959 -20.098 1.00 96.00 110 LEU A O 1
ATOM 878 N N . TYR A 1 111 ? 15.804 1.502 -17.926 1.00 94.06 111 TYR A N 1
ATOM 879 C CA . TYR A 1 111 ? 17.082 2.207 -17.872 1.00 94.06 111 TYR A CA 1
ATOM 880 C C . TYR A 1 111 ? 18.251 1.273 -18.218 1.00 94.06 111 TYR A C 1
ATOM 882 O O . TYR A 1 111 ? 19.067 1.603 -19.077 1.00 94.06 111 TYR A O 1
ATOM 890 N N . GLY A 1 112 ? 18.296 0.081 -17.612 1.00 93.88 112 GLY A N 1
ATOM 891 C CA . GLY A 1 112 ? 19.314 -0.928 -17.911 1.00 93.88 112 GLY A CA 1
ATOM 892 C C . GLY A 1 112 ? 19.306 -1.365 -19.378 1.00 93.88 112 GLY A C 1
ATOM 893 O O . GLY A 1 112 ? 20.363 -1.420 -20.002 1.00 93.88 112 GLY A O 1
ATOM 894 N N . ALA A 1 113 ? 18.124 -1.596 -19.955 1.00 92.69 113 ALA A N 1
ATOM 895 C CA . ALA A 1 113 ? 17.972 -1.976 -21.357 1.00 92.69 113 ALA A CA 1
ATOM 896 C C . ALA A 1 113 ? 18.465 -0.882 -22.316 1.00 92.69 113 ALA A C 1
ATOM 898 O O . ALA A 1 113 ? 19.155 -1.179 -23.289 1.00 92.69 113 ALA A O 1
ATOM 899 N N . ILE A 1 114 ? 18.154 0.389 -22.035 1.00 92.38 114 ILE A N 1
ATOM 900 C CA . ILE A 1 114 ? 18.630 1.520 -22.843 1.00 92.38 114 ILE A CA 1
ATOM 901 C C . ILE A 1 114 ? 20.157 1.613 -22.781 1.00 92.38 114 ILE A C 1
ATOM 903 O O . ILE A 1 114 ? 20.789 1.770 -23.826 1.00 92.38 114 ILE A O 1
ATOM 907 N N . VAL A 1 115 ? 20.747 1.499 -21.588 1.00 92.75 115 VAL A N 1
ATOM 908 C CA . VAL A 1 115 ? 22.206 1.553 -21.405 1.00 92.75 115 VAL A CA 1
ATOM 909 C C . VAL A 1 115 ? 22.896 0.401 -22.135 1.00 92.75 115 VAL A C 1
ATOM 911 O O . VAL A 1 115 ? 23.826 0.653 -22.898 1.00 92.75 115 VAL A O 1
ATOM 914 N N . ALA A 1 116 ? 22.419 -0.836 -21.966 1.00 90.25 116 ALA A N 1
ATOM 915 C CA . ALA A 1 116 ? 22.974 -2.012 -22.640 1.00 90.25 116 ALA A CA 1
ATOM 916 C C . ALA A 1 116 ? 22.921 -1.864 -24.167 1.00 90.25 116 ALA A C 1
ATOM 918 O O . ALA A 1 116 ? 23.932 -2.012 -24.847 1.00 90.25 116 ALA A O 1
ATOM 919 N N . ARG A 1 117 ? 21.768 -1.444 -24.699 1.00 86.56 117 ARG A N 1
ATOM 920 C CA . ARG A 1 117 ? 21.579 -1.229 -26.137 1.00 86.56 117 ARG A CA 1
ATOM 921 C C . ARG A 1 117 ? 22.516 -0.161 -26.709 1.00 86.56 117 ARG A C 1
ATOM 923 O O . ARG A 1 117 ? 22.989 -0.294 -27.835 1.00 86.56 117 ARG A O 1
ATOM 930 N N . HIS A 1 118 ? 22.781 0.910 -25.958 1.00 85.69 118 HIS A N 1
ATOM 931 C CA . HIS A 1 118 ? 23.736 1.938 -26.382 1.00 85.69 118 HIS A CA 1
ATOM 932 C C . HIS A 1 118 ? 25.184 1.449 -26.303 1.00 85.69 118 HIS A C 1
ATOM 934 O O . HIS A 1 118 ? 25.967 1.777 -27.190 1.00 85.69 118 HIS A O 1
ATOM 940 N N . ALA A 1 119 ? 25.536 0.656 -25.287 1.00 89.88 119 ALA A N 1
ATOM 941 C CA . ALA A 1 119 ? 26.858 0.041 -25.188 1.00 89.88 119 ALA A CA 1
ATOM 942 C C . ALA A 1 119 ? 27.131 -0.881 -26.388 1.00 89.88 119 ALA A C 1
ATOM 944 O O . ALA A 1 119 ? 28.137 -0.701 -27.068 1.00 89.88 119 ALA A O 1
ATOM 945 N N . GLU A 1 120 ? 26.186 -1.762 -26.733 1.00 88.00 120 GLU A N 1
ATOM 946 C CA . GLU A 1 120 ? 26.271 -2.634 -27.914 1.00 88.00 120 GLU A CA 1
ATOM 947 C C . GLU A 1 120 ? 26.440 -1.836 -29.218 1.00 88.00 120 GLU A C 1
ATOM 949 O O . GLU A 1 120 ? 27.269 -2.172 -30.065 1.00 88.00 120 GLU A O 1
ATOM 954 N N . ALA A 1 121 ? 25.682 -0.746 -29.384 1.00 85.81 121 ALA A N 1
ATOM 955 C CA . ALA A 1 121 ? 25.790 0.113 -30.562 1.00 85.81 121 ALA A CA 1
ATOM 956 C C . ALA A 1 121 ? 27.162 0.805 -30.658 1.00 85.81 121 ALA A C 1
ATOM 958 O O . ALA A 1 121 ? 27.726 0.910 -31.750 1.00 85.81 121 ALA A O 1
ATOM 959 N N . LEU A 1 122 ? 27.712 1.258 -29.526 1.00 87.00 122 LEU A N 1
ATOM 960 C CA . LEU A 1 122 ? 29.048 1.854 -29.458 1.00 87.00 122 LEU A CA 1
ATOM 961 C C . LEU A 1 122 ? 30.140 0.824 -29.761 1.00 87.00 122 LEU A C 1
ATOM 963 O O . LEU A 1 122 ? 31.033 1.112 -30.557 1.00 87.00 122 LEU A O 1
ATOM 967 N N . GLU A 1 123 ? 30.057 -0.375 -29.185 1.00 89.06 123 GLU A N 1
ATOM 968 C CA . GLU A 1 123 ? 30.988 -1.473 -29.461 1.00 89.06 123 GLU A CA 1
ATOM 969 C C . GLU A 1 123 ? 30.972 -1.864 -30.941 1.00 89.06 123 GLU A C 1
ATOM 971 O O . GLU A 1 123 ? 32.030 -1.964 -31.565 1.00 89.06 123 GLU A O 1
ATOM 976 N N . ALA A 1 124 ? 29.786 -1.996 -31.540 1.00 86.62 124 ALA A N 1
ATOM 977 C CA . ALA A 1 124 ? 29.645 -2.288 -32.962 1.00 86.62 124 ALA A CA 1
ATOM 978 C C . ALA A 1 124 ? 30.249 -1.181 -33.845 1.00 86.62 124 ALA A C 1
ATOM 980 O O . ALA A 1 124 ? 30.942 -1.480 -34.820 1.00 86.62 124 ALA A O 1
ATOM 981 N N . ALA A 1 125 ? 30.028 0.092 -33.502 1.00 84.56 125 ALA A N 1
ATOM 982 C CA . ALA A 1 125 ? 30.595 1.224 -34.233 1.00 84.56 125 ALA A CA 1
ATOM 983 C C . ALA A 1 125 ? 32.130 1.283 -34.116 1.00 84.56 125 ALA A C 1
ATOM 985 O O . ALA A 1 125 ? 32.821 1.537 -35.107 1.00 84.56 125 ALA A O 1
ATOM 986 N N . LEU A 1 126 ? 32.678 1.011 -32.927 1.00 86.69 126 LEU A N 1
ATOM 987 C CA . LEU A 1 126 ? 34.122 0.929 -32.700 1.00 86.69 126 LEU A CA 1
ATOM 988 C C . LEU A 1 126 ? 34.744 -0.245 -33.464 1.00 86.69 126 LEU A C 1
ATOM 990 O O . LEU A 1 126 ? 35.756 -0.056 -34.136 1.00 86.69 126 LEU A O 1
ATOM 994 N N . ALA A 1 127 ? 34.120 -1.424 -33.433 1.00 85.31 127 ALA A N 1
ATOM 995 C CA . ALA A 1 127 ? 34.574 -2.594 -34.179 1.00 85.31 127 ALA A CA 1
ATOM 996 C C . ALA A 1 127 ? 34.589 -2.331 -35.693 1.00 85.31 127 ALA A C 1
ATOM 998 O O . ALA A 1 127 ? 35.586 -2.612 -36.354 1.00 85.31 127 ALA A O 1
ATOM 999 N N . GLN A 1 128 ? 33.535 -1.716 -36.242 1.00 80.38 128 GLN A N 1
ATOM 1000 C CA . GLN A 1 128 ? 33.493 -1.316 -37.654 1.00 80.38 128 GLN A CA 1
ATOM 1001 C C . GLN A 1 128 ? 34.611 -0.325 -38.002 1.00 80.38 128 GLN A C 1
ATOM 1003 O O . GLN A 1 128 ? 35.258 -0.465 -39.039 1.00 80.38 128 GLN A O 1
ATOM 1008 N N . ARG A 1 129 ? 34.891 0.648 -37.127 1.00 76.19 129 ARG A N 1
ATOM 1009 C CA . ARG A 1 129 ? 35.969 1.625 -37.334 1.00 76.19 129 ARG A CA 1
ATOM 1010 C C . ARG A 1 129 ? 37.366 1.006 -37.243 1.00 76.19 129 ARG A C 1
ATOM 1012 O O . ARG A 1 129 ? 38.255 1.449 -37.957 1.00 76.19 129 ARG A O 1
ATOM 1019 N N . LEU A 1 130 ? 37.560 -0.010 -36.405 1.00 63.94 130 LEU A N 1
ATOM 1020 C CA . LEU A 1 130 ? 38.818 -0.761 -36.306 1.00 63.94 130 LEU A CA 1
ATOM 1021 C C . LEU A 1 130 ? 39.025 -1.714 -37.494 1.00 63.94 130 LEU A C 1
ATOM 1023 O O . LEU A 1 130 ? 40.154 -1.902 -37.939 1.00 63.94 130 LEU A O 1
ATOM 1027 N N . LEU A 1 131 ? 37.943 -2.288 -38.027 1.00 58.72 131 LEU A N 1
ATOM 1028 C CA . LEU A 1 131 ? 37.954 -3.178 -39.195 1.00 58.72 131 LEU A CA 1
ATOM 1029 C C . LEU A 1 131 ? 38.027 -2.431 -40.534 1.00 58.72 131 LEU A C 1
ATOM 1031 O O . LEU A 1 131 ? 38.314 -3.048 -41.557 1.00 58.72 131 LEU A O 1
ATOM 1035 N N . THR A 1 132 ? 37.782 -1.119 -40.538 1.00 50.47 132 THR A N 1
ATOM 1036 C CA . THR A 1 132 ? 37.968 -0.259 -41.709 1.00 50.47 132 THR A CA 1
ATOM 1037 C C . THR A 1 132 ? 39.335 0.416 -41.585 1.00 50.47 132 THR A C 1
ATOM 1039 O O . THR A 1 132 ? 39.420 1.495 -40.992 1.00 50.47 132 THR A O 1
ATOM 1042 N N . PRO A 1 133 ? 40.436 -0.176 -42.094 1.00 49.16 133 PRO A N 1
ATOM 1043 C CA . PRO A 1 133 ? 41.684 0.560 -42.171 1.00 49.16 133 PRO A CA 1
ATOM 1044 C C . PRO A 1 133 ? 41.408 1.787 -43.035 1.00 49.16 133 PRO A C 1
ATOM 1046 O O . PRO A 1 133 ? 40.780 1.674 -44.091 1.00 49.16 133 PRO A O 1
ATOM 1049 N N . HIS A 1 134 ? 41.827 2.962 -42.564 1.00 50.62 134 HIS A N 1
ATOM 1050 C CA . HIS A 1 134 ? 41.877 4.162 -43.386 1.00 50.62 134 HIS A 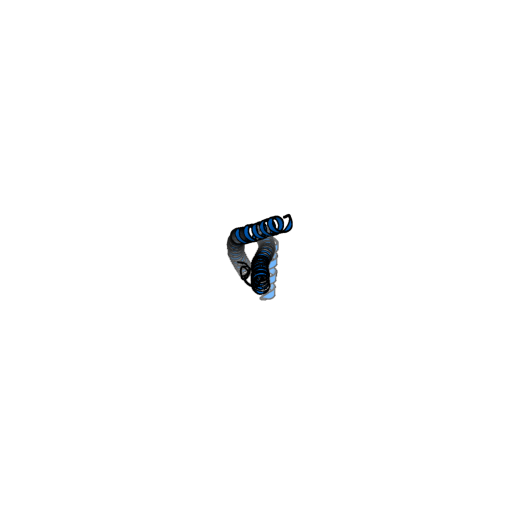CA 1
ATOM 1051 C C . HIS A 1 134 ? 42.335 3.770 -44.790 1.00 50.62 134 HIS A C 1
ATOM 1053 O O . HIS A 1 134 ? 43.433 3.235 -44.950 1.00 50.62 134 HIS A O 1
ATOM 1059 N N . GLY A 1 135 ? 41.467 3.985 -45.781 1.00 44.19 135 GLY A N 1
ATOM 1060 C CA . GLY A 1 135 ? 41.833 3.845 -47.175 1.00 44.19 135 GLY A CA 1
ATOM 1061 C C . GLY A 1 135 ? 43.036 4.740 -47.412 1.00 44.19 135 GLY A C 1
ATOM 1062 O O . GLY A 1 135 ? 42.896 5.960 -47.483 1.00 44.19 135 GLY A O 1
ATOM 1063 N N . LEU A 1 136 ? 44.226 4.142 -47.480 1.00 49.78 136 LEU A N 1
ATOM 1064 C CA . LEU A 1 136 ? 45.339 4.801 -48.131 1.00 49.78 136 LEU A CA 1
ATOM 1065 C C . LEU A 1 136 ? 44.846 5.114 -49.547 1.00 49.78 136 LEU A C 1
ATOM 1067 O O . LEU A 1 136 ? 44.377 4.194 -50.227 1.00 49.78 136 LEU A O 1
ATOM 1071 N N . PRO A 1 137 ? 44.893 6.381 -49.992 1.00 49.03 137 PRO A N 1
ATOM 1072 C CA . PRO A 1 137 ? 44.595 6.679 -51.380 1.00 49.03 137 PRO A CA 1
ATOM 1073 C C . PRO A 1 137 ? 45.527 5.826 -52.254 1.00 49.03 137 PRO A C 1
ATOM 1075 O O . PRO A 1 137 ? 46.692 5.636 -51.880 1.00 49.03 137 PRO A O 1
ATOM 1078 N N . PRO A 1 138 ? 45.043 5.270 -53.382 1.00 46.22 138 PRO A N 1
ATOM 1079 C CA . PRO A 1 138 ? 45.906 4.531 -54.287 1.00 46.22 138 PRO A CA 1
ATOM 1080 C C . PRO A 1 138 ? 47.055 5.456 -54.677 1.00 46.22 138 PRO A C 1
ATOM 1082 O O . PRO A 1 138 ? 46.834 6.522 -55.252 1.00 46.22 138 PRO A O 1
ATOM 1085 N N . GLN A 1 139 ? 48.279 5.076 -54.306 1.00 52.50 139 GLN A N 1
ATOM 1086 C CA . GLN A 1 139 ? 49.460 5.768 -54.790 1.00 52.50 139 GLN A CA 1
ATOM 1087 C C . GLN A 1 139 ? 49.423 5.674 -56.312 1.00 52.50 139 GLN A C 1
ATOM 1089 O O . GLN A 1 139 ? 49.479 4.576 -56.871 1.00 52.50 139 GLN A O 1
ATOM 1094 N N . GLY A 1 140 ? 49.247 6.824 -56.963 1.00 44.31 140 GLY A N 1
ATOM 1095 C CA . GLY A 1 140 ? 49.293 6.929 -58.410 1.00 44.31 140 GLY A CA 1
ATOM 1096 C C . GLY A 1 140 ? 50.602 6.329 -58.906 1.00 44.31 140 GLY A C 1
ATOM 1097 O O . GLY A 1 140 ? 51.682 6.799 -58.558 1.00 44.31 140 GLY A O 1
ATOM 1098 N N . ARG A 1 141 ? 50.500 5.258 -59.693 1.00 48.41 141 ARG A N 1
ATOM 1099 C CA . ARG A 1 141 ? 51.571 4.822 -60.587 1.00 48.41 141 ARG A CA 1
ATOM 1100 C C . ARG A 1 141 ? 51.258 5.375 -61.977 1.00 48.41 141 ARG A C 1
ATOM 1102 O O . ARG A 1 141 ? 50.179 5.100 -62.493 1.00 48.41 141 ARG A O 1
ATOM 1109 N N . GLY A 1 142 ? 52.228 6.078 -62.562 1.00 43.78 142 GLY A N 1
ATOM 1110 C CA . GLY A 1 142 ? 52.236 6.580 -63.945 1.00 43.78 142 GLY A CA 1
ATOM 1111 C C . GLY A 1 142 ? 51.860 8.064 -64.015 1.00 43.78 142 GLY A C 1
ATOM 1112 O O . GLY A 1 142 ? 50.800 8.432 -63.522 1.00 43.78 142 GLY A O 1
ATOM 1113 N N . ASN A 1 143 ? 52.675 8.975 -64.553 1.00 39.75 143 ASN A N 1
ATOM 1114 C CA . ASN A 1 143 ? 53.780 8.857 -65.515 1.00 39.75 143 ASN A CA 1
ATOM 1115 C C . ASN A 1 143 ? 55.040 9.583 -65.045 1.00 39.75 143 ASN A C 1
ATOM 1117 O O . ASN A 1 143 ? 54.891 10.626 -64.373 1.00 39.75 143 ASN A O 1
#

Radius of gyration: 32.37 Å; chains: 1; bounding box: 77×21×103 Å

Foldseek 3Di:
DPPVVVLVVVLVVLVVLLVCLVVVLVVLVVVLVVLVVVLVVLVVVLVVLLVVLLVVAPDPDSVNSNVRSVVVLVPDPVSVVSVVSNVVSVVVNVVSVVVSVVSVVSSVVSVVVSVVSVVVVVVVVVVVVVVDDPPPDPPDDDD

Sequence (143 aa):
MTKDWEFRLDTARLVARLMELPALIGELSRQLTALRAERRTLERAAKEAWARAYLAAQGRSKEEREAEALAGLAASPDWRRMQARLEQLAAAIDKAQGEKEALEHERKALYGAIVARHAEALEAALAQRLLTPHGLPPQGRGN